Protein AF-A0A950PK28-F1 (afdb_monomer_lite)

Structure (mmCIF, N/CA/C/O backbone):
data_AF-A0A950PK28-F1
#
_entry.id   AF-A0A950PK28-F1
#
loop_
_atom_site.group_PDB
_atom_site.id
_atom_site.type_symbol
_atom_site.label_atom_id
_atom_site.label_alt_id
_atom_site.label_comp_id
_atom_site.label_asym_id
_atom_site.label_entity_id
_atom_site.label_seq_id
_atom_site.pdbx_PDB_ins_code
_atom_site.Cartn_x
_atom_site.Cartn_y
_atom_site.Cartn_z
_atom_site.occupancy
_atom_site.B_iso_or_equiv
_atom_site.auth_seq_id
_atom_site.auth_comp_id
_atom_site.auth_asym_id
_atom_site.auth_atom_id
_atom_site.pdbx_PDB_model_num
ATOM 1 N N . MET A 1 1 ? 18.694 -47.103 -31.660 1.00 44.12 1 MET A N 1
ATOM 2 C CA . MET A 1 1 ? 17.776 -46.064 -32.177 1.00 44.12 1 MET A CA 1
ATOM 3 C C . MET A 1 1 ? 17.358 -45.194 -31.001 1.00 44.12 1 MET A C 1
ATOM 5 O O . MET A 1 1 ? 16.778 -45.727 -30.069 1.00 44.12 1 MET A O 1
ATOM 9 N N . ALA A 1 2 ? 17.752 -43.918 -30.971 1.00 50.38 2 ALA A N 1
ATOM 10 C CA . ALA A 1 2 ? 17.483 -43.027 -29.840 1.00 50.38 2 ALA A CA 1
ATOM 11 C C . ALA A 1 2 ? 16.137 -42.311 -30.037 1.00 50.38 2 ALA A C 1
ATOM 13 O O . ALA A 1 2 ? 15.955 -41.571 -31.003 1.00 50.38 2 ALA A O 1
ATOM 14 N N . THR A 1 3 ? 15.186 -42.555 -29.139 1.00 57.03 3 THR A N 1
ATOM 15 C CA . THR A 1 3 ? 13.892 -41.865 -29.082 1.00 57.03 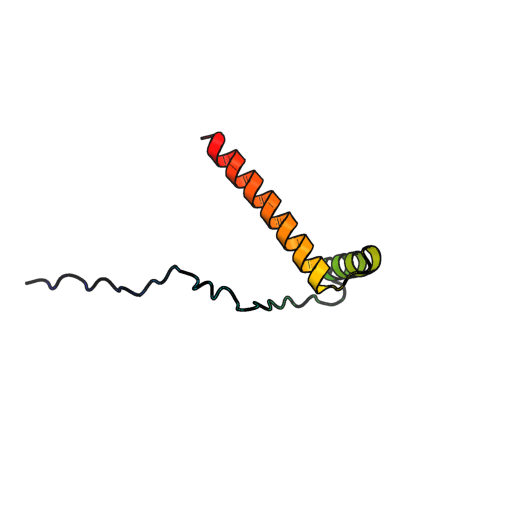3 THR A CA 1
ATOM 16 C C . THR A 1 3 ? 14.104 -40.381 -28.783 1.00 57.03 3 THR A C 1
ATOM 18 O O . THR A 1 3 ? 14.654 -40.028 -27.740 1.00 57.03 3 THR A O 1
ATOM 21 N N . ARG A 1 4 ? 13.680 -39.513 -29.716 1.00 54.41 4 ARG A N 1
ATOM 22 C CA . ARG A 1 4 ? 13.654 -38.049 -29.554 1.00 54.41 4 ARG A CA 1
ATOM 23 C C . ARG A 1 4 ? 12.953 -37.691 -28.245 1.00 54.41 4 ARG A C 1
ATOM 25 O O . ARG A 1 4 ? 11.841 -38.152 -27.999 1.00 54.41 4 ARG A O 1
ATOM 32 N N . GLY A 1 5 ? 13.612 -36.858 -27.439 1.00 54.56 5 GLY A N 1
ATOM 33 C CA . GLY A 1 5 ? 13.068 -36.328 -26.195 1.00 54.56 5 GLY A CA 1
ATOM 34 C C . GLY A 1 5 ? 11.689 -35.715 -26.414 1.00 54.56 5 GLY A C 1
ATOM 35 O O . GLY A 1 5 ? 11.500 -34.874 -27.293 1.00 54.56 5 GLY A O 1
ATOM 36 N N . VAL A 1 6 ? 10.726 -36.171 -25.619 1.00 60.81 6 VAL A N 1
ATOM 37 C CA . VAL A 1 6 ? 9.373 -35.625 -25.573 1.00 60.81 6 VAL A CA 1
ATOM 38 C C . VAL A 1 6 ? 9.484 -34.197 -25.049 1.00 60.81 6 VAL A C 1
ATOM 40 O O . VAL A 1 6 ? 9.798 -33.981 -23.878 1.00 60.81 6 VAL A O 1
ATOM 43 N N . GLN A 1 7 ? 9.266 -33.214 -25.922 1.00 62.56 7 GLN A N 1
ATOM 44 C CA . GLN A 1 7 ? 9.097 -31.830 -25.496 1.00 62.56 7 GLN A CA 1
ATOM 45 C C . GLN A 1 7 ? 7.880 -31.775 -24.568 1.00 62.56 7 GLN A C 1
ATOM 47 O O . GLN A 1 7 ? 6.755 -32.061 -24.977 1.00 62.56 7 GLN A O 1
ATOM 52 N N . GLN A 1 8 ? 8.116 -31.456 -23.296 1.00 58.44 8 GLN A N 1
ATOM 53 C CA . GLN A 1 8 ? 7.050 -31.224 -22.333 1.00 58.44 8 GLN A CA 1
ATOM 54 C C . GLN A 1 8 ? 6.328 -29.921 -22.703 1.00 58.44 8 GLN A C 1
ATOM 56 O O . GLN A 1 8 ? 6.711 -28.833 -22.274 1.00 58.44 8 GLN A O 1
ATOM 61 N N . ASN A 1 9 ? 5.267 -30.043 -23.504 1.00 55.25 9 ASN A N 1
ATOM 62 C CA . ASN A 1 9 ? 4.270 -28.998 -23.733 1.00 55.25 9 ASN A CA 1
ATOM 63 C C . ASN A 1 9 ? 3.471 -28.782 -22.438 1.00 55.25 9 ASN A C 1
ATOM 65 O O . ASN A 1 9 ? 2.354 -29.266 -22.285 1.00 55.25 9 ASN A O 1
ATOM 69 N N . GLY A 1 10 ? 4.089 -28.118 -21.465 1.00 54.22 10 GLY A N 1
ATOM 70 C CA . GLY A 1 10 ? 3.495 -27.897 -20.146 1.00 54.22 10 GLY A CA 1
ATOM 71 C C . GLY A 1 10 ? 4.113 -26.761 -19.337 1.00 54.22 10 GLY A C 1
ATOM 72 O O . GLY A 1 10 ? 3.555 -26.392 -18.307 1.00 54.22 10 GLY A O 1
ATOM 73 N N . ARG A 1 11 ? 5.212 -26.142 -19.798 1.00 53.16 11 ARG A N 1
ATOM 74 C CA . ARG A 1 11 ? 5.633 -24.837 -19.274 1.00 53.16 11 ARG A CA 1
ATOM 75 C C . ARG A 1 11 ? 4.673 -23.768 -19.790 1.00 53.16 11 ARG A C 1
ATOM 77 O O . ARG A 1 11 ? 4.926 -23.070 -20.764 1.00 53.16 11 ARG A O 1
ATOM 84 N N . THR A 1 12 ? 3.508 -23.680 -19.161 1.00 56.00 12 THR A N 1
ATOM 85 C CA . THR A 1 12 ? 2.673 -22.486 -19.236 1.00 56.00 12 THR A CA 1
ATOM 86 C C . THR A 1 12 ? 3.379 -21.380 -18.463 1.00 56.00 12 THR A C 1
ATOM 88 O O . THR A 1 12 ? 3.093 -21.150 -17.294 1.00 56.00 12 THR A O 1
ATOM 91 N N . ASP A 1 13 ? 4.273 -20.666 -19.144 1.00 52.75 13 ASP A N 1
ATOM 92 C CA . ASP A 1 13 ? 4.795 -19.362 -18.702 1.00 52.75 13 ASP A CA 1
ATOM 93 C C . ASP A 1 13 ? 3.703 -18.268 -18.772 1.00 52.75 13 ASP A C 1
ATOM 95 O O . ASP A 1 13 ? 3.905 -17.101 -18.439 1.00 52.75 13 ASP A O 1
ATOM 99 N N . LEU A 1 14 ? 2.503 -18.654 -19.206 1.00 54.66 14 LEU A N 1
ATOM 100 C CA . LEU A 1 14 ? 1.304 -17.845 -19.220 1.00 54.66 14 LEU A CA 1
ATOM 101 C C . LEU A 1 14 ? 0.654 -17.914 -17.839 1.00 54.66 14 LEU A C 1
ATOM 103 O O . LEU A 1 14 ? -0.107 -18.840 -17.546 1.00 54.66 14 LEU A O 1
ATOM 107 N N . PHE A 1 15 ? 0.885 -16.888 -17.018 1.00 55.84 15 PHE A N 1
ATOM 108 C CA . PHE A 1 15 ? -0.128 -16.459 -16.055 1.00 55.84 15 PHE A CA 1
ATOM 109 C C . PHE A 1 15 ? -1.451 -16.383 -16.829 1.00 55.84 15 PHE A C 1
ATOM 111 O O . PHE A 1 15 ? -1.639 -15.466 -17.631 1.00 55.84 15 PHE A O 1
ATOM 118 N N . ARG A 1 16 ? -2.347 -17.370 -16.668 1.00 58.75 16 ARG A N 1
ATOM 119 C CA . ARG A 1 16 ? -3.694 -17.288 -17.239 1.00 58.75 16 ARG A CA 1
ATOM 120 C C . ARG A 1 16 ? -4.367 -16.124 -16.537 1.00 58.75 16 ARG A C 1
ATOM 122 O O . ARG A 1 16 ? -4.890 -16.282 -15.438 1.00 58.75 16 ARG A O 1
ATOM 129 N N . GLN A 1 17 ? -4.308 -14.954 -17.160 1.00 56.59 17 GLN A N 1
ATOM 130 C CA . GLN A 1 17 ? -5.073 -13.792 -16.755 1.00 56.59 17 GLN A CA 1
ATOM 131 C C . GLN A 1 17 ? -6.540 -14.151 -16.957 1.00 56.59 17 GLN A C 1
ATOM 133 O O . GLN A 1 17 ? -7.108 -13.951 -18.029 1.00 56.59 17 GLN A O 1
ATOM 138 N N . LYS A 1 18 ? -7.164 -14.744 -15.939 1.00 61.53 18 LYS A N 1
ATOM 139 C CA . LYS A 1 18 ? -8.615 -14.752 -15.872 1.00 61.53 18 LYS A CA 1
ATOM 140 C C . LYS A 1 18 ? -9.008 -13.292 -15.684 1.00 61.53 18 LYS A C 1
ATOM 142 O O . LYS A 1 18 ? -8.826 -12.739 -14.607 1.00 61.53 18 LYS A O 1
ATOM 147 N N . GLN A 1 19 ? -9.467 -12.663 -16.764 1.00 59.84 19 GLN A N 1
ATOM 148 C CA . GLN A 1 19 ? -9.676 -11.212 -16.876 1.00 59.84 19 GLN A CA 1
ATOM 149 C C . GLN A 1 19 ? -10.609 -10.630 -15.797 1.00 59.84 19 GLN A C 1
ATOM 151 O O . GLN A 1 19 ? -10.567 -9.431 -15.552 1.00 59.84 19 GLN A O 1
ATOM 156 N N . ASN A 1 20 ? -11.382 -11.479 -15.109 1.00 66.38 20 ASN A N 1
ATOM 157 C CA . ASN A 1 20 ? -12.346 -11.092 -14.077 1.00 66.38 20 ASN A CA 1
ATOM 158 C C . ASN A 1 20 ? -12.026 -11.643 -12.674 1.00 66.38 20 ASN A C 1
ATOM 160 O O . ASN A 1 20 ? -12.876 -11.579 -11.788 1.00 66.38 20 ASN A O 1
ATOM 164 N N . GLU A 1 21 ? -10.845 -12.226 -12.446 1.00 73.81 21 GLU A N 1
ATOM 165 C CA . GLU A 1 21 ? -10.495 -12.766 -11.128 1.00 73.81 21 GLU A CA 1
ATOM 166 C C . GLU A 1 21 ? -9.819 -11.692 -10.264 1.00 73.81 21 GLU A C 1
ATOM 168 O O . GLU A 1 21 ? -8.710 -11.236 -10.543 1.00 73.81 21 GLU A O 1
ATOM 173 N N . THR A 1 22 ? -10.499 -11.274 -9.193 1.00 75.06 22 THR A N 1
ATOM 174 C CA . THR A 1 22 ? -9.934 -10.348 -8.206 1.00 75.06 22 THR A CA 1
ATOM 175 C C . THR A 1 22 ? -8.861 -11.062 -7.390 1.00 75.06 22 THR A C 1
ATOM 177 O O . THR A 1 22 ? -9.171 -11.881 -6.525 1.00 75.06 22 THR A O 1
ATOM 180 N N . VAL A 1 23 ? -7.594 -10.717 -7.616 1.00 74.62 23 VAL A N 1
ATOM 181 C CA . VAL A 1 23 ? -6.481 -11.183 -6.779 1.00 74.62 23 VAL A CA 1
ATOM 182 C C . VAL A 1 23 ? -6.474 -10.386 -5.472 1.00 74.62 23 VAL A C 1
ATOM 184 O O . VAL A 1 23 ? -6.432 -9.157 -5.494 1.00 74.62 23 VAL A O 1
ATOM 187 N N . ARG A 1 24 ? -6.509 -11.080 -4.328 1.00 76.12 24 ARG A N 1
ATOM 188 C CA . ARG A 1 24 ? -6.438 -10.477 -2.986 1.00 76.12 24 ARG A CA 1
ATOM 189 C C . ARG A 1 24 ? -5.105 -10.824 -2.312 1.00 76.12 24 ARG A C 1
ATOM 191 O O . ARG A 1 24 ? -5.062 -11.770 -1.526 1.00 76.12 24 ARG A O 1
ATOM 198 N N . PRO A 1 25 ? -4.008 -10.115 -2.627 1.00 72.62 25 PRO A N 1
ATOM 199 C CA . PRO A 1 25 ? -2.739 -10.348 -1.955 1.00 72.62 25 PRO A CA 1
ATOM 200 C C . PRO A 1 25 ? -2.819 -9.850 -0.507 1.00 72.62 25 PRO A C 1
ATOM 202 O O . PRO A 1 25 ? -3.265 -8.733 -0.249 1.00 72.62 25 PRO A O 1
ATOM 205 N N . SER A 1 26 ? -2.379 -10.675 0.441 1.00 79.44 26 SER A N 1
ATOM 206 C CA . SER A 1 26 ? -2.257 -10.303 1.851 1.00 79.44 26 SER A CA 1
ATOM 207 C C . SER A 1 26 ? -0.789 -10.115 2.214 1.00 79.44 26 SER A C 1
ATOM 209 O O . SER A 1 26 ? 0.003 -11.044 2.055 1.00 79.44 26 SER A O 1
ATOM 211 N N . VAL A 1 27 ? -0.437 -8.945 2.747 1.00 80.00 27 VAL A N 1
ATOM 212 C CA . VAL A 1 27 ? 0.890 -8.679 3.314 1.00 80.00 27 VAL A CA 1
ATOM 213 C C . VAL A 1 27 ? 0.706 -8.319 4.787 1.00 80.00 27 VAL A C 1
ATOM 215 O O . VAL A 1 27 ? 0.159 -7.257 5.083 1.00 80.00 27 VAL A O 1
ATOM 218 N N . PRO A 1 28 ? 1.093 -9.197 5.726 1.00 85.38 28 PRO A N 1
ATOM 219 C CA . PRO A 1 28 ? 0.963 -8.898 7.143 1.00 85.38 28 PRO A CA 1
ATOM 220 C C . PRO A 1 28 ? 1.984 -7.832 7.557 1.00 85.38 28 PRO A C 1
ATOM 222 O O . PRO A 1 28 ? 3.191 -8.051 7.460 1.00 85.38 28 PRO A O 1
ATOM 225 N N . LEU A 1 29 ? 1.496 -6.698 8.060 1.00 87.31 29 LEU A N 1
ATOM 226 C CA . LEU A 1 29 ? 2.321 -5.644 8.653 1.00 87.31 29 LEU A CA 1
ATOM 227 C C . LEU A 1 29 ? 2.371 -5.834 10.170 1.00 87.31 29 LEU A C 1
ATOM 229 O O . LEU A 1 29 ? 1.338 -5.840 10.849 1.00 87.31 29 LEU A O 1
ATOM 233 N N . ARG A 1 30 ? 3.574 -6.030 10.716 1.00 89.69 30 ARG A N 1
ATOM 234 C CA . ARG A 1 30 ? 3.739 -6.258 12.155 1.00 89.69 30 ARG A CA 1
ATOM 235 C C . ARG A 1 30 ? 3.590 -4.939 12.929 1.00 89.69 30 ARG A C 1
ATOM 237 O O . ARG A 1 30 ? 3.918 -3.879 12.404 1.00 89.69 30 ARG A O 1
ATOM 244 N N . PRO A 1 31 ? 3.085 -4.976 14.174 1.00 88.25 31 PRO A N 1
ATOM 245 C CA . PRO A 1 31 ? 3.096 -3.808 15.052 1.00 88.25 31 PRO A CA 1
ATOM 246 C C . PRO A 1 31 ? 4.510 -3.238 15.214 1.00 88.25 31 PRO A C 1
ATOM 248 O O . PRO A 1 31 ? 5.470 -4.001 15.314 1.00 88.25 31 PRO A O 1
ATOM 251 N N . GLY A 1 32 ? 4.623 -1.910 15.263 1.00 88.94 32 GLY A N 1
ATOM 252 C CA . GLY A 1 32 ? 5.888 -1.215 15.522 1.00 88.94 32 GLY A CA 1
ATOM 253 C C . GLY A 1 32 ? 6.898 -1.240 14.375 1.00 88.94 32 GLY A C 1
ATOM 254 O O . GLY A 1 32 ? 8.012 -0.757 14.560 1.00 88.94 32 GLY A O 1
ATOM 255 N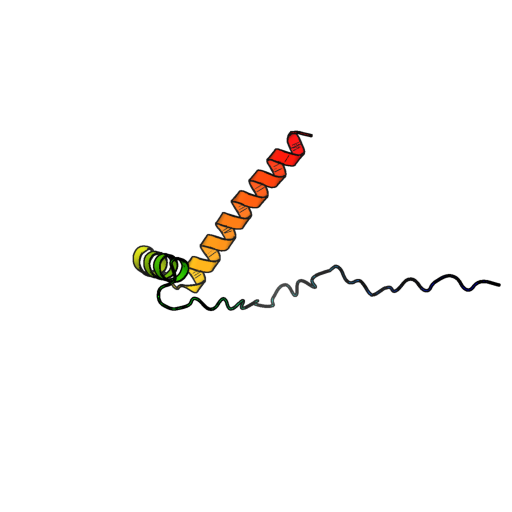 N . THR A 1 33 ? 6.549 -1.787 13.205 1.00 94.50 33 THR A N 1
ATOM 256 C CA . THR A 1 33 ? 7.431 -1.707 12.039 1.00 94.50 33 THR A CA 1
ATOM 257 C C . THR A 1 33 ? 7.204 -0.402 11.276 1.00 94.50 33 THR A C 1
ATOM 259 O O . THR A 1 33 ? 6.070 0.086 11.218 1.00 94.50 33 THR A O 1
ATOM 262 N N . PRO A 1 34 ? 8.258 0.179 10.678 1.00 92.75 34 PRO A N 1
ATOM 263 C CA . PRO A 1 34 ? 8.151 1.452 9.969 1.00 92.75 34 PRO A CA 1
ATOM 264 C C . PRO A 1 34 ? 7.166 1.384 8.796 1.00 92.75 34 PRO A C 1
ATOM 266 O O . PRO A 1 34 ? 6.491 2.367 8.506 1.00 92.75 34 PRO A O 1
ATOM 269 N N . GLU A 1 35 ? 7.020 0.221 8.154 1.00 91.38 35 GLU A N 1
ATOM 270 C CA . GLU A 1 35 ? 6.061 0.026 7.062 1.00 91.38 35 GLU A CA 1
ATOM 271 C C . GLU A 1 35 ? 4.619 0.159 7.551 1.00 91.38 35 GLU A C 1
ATOM 273 O O . GLU A 1 35 ? 3.772 0.698 6.839 1.00 91.38 35 GLU A O 1
ATOM 278 N N . ARG A 1 36 ? 4.333 -0.317 8.769 1.00 91.62 36 ARG A N 1
ATOM 279 C CA . ARG A 1 36 ? 3.006 -0.193 9.367 1.00 91.62 36 ARG A CA 1
ATOM 280 C C . ARG A 1 36 ? 2.695 1.254 9.718 1.00 91.62 36 ARG A C 1
ATOM 282 O O . ARG A 1 36 ? 1.606 1.712 9.392 1.00 91.62 36 ARG A O 1
ATOM 289 N N . THR A 1 37 ? 3.643 1.962 10.326 1.00 93.81 37 THR A N 1
ATOM 290 C CA . THR A 1 37 ? 3.484 3.384 10.654 1.00 93.81 37 THR A CA 1
ATOM 291 C C . THR A 1 37 ? 3.221 4.205 9.394 1.00 93.81 37 THR A C 1
ATOM 293 O O . THR A 1 37 ? 2.222 4.912 9.329 1.00 93.81 37 THR A O 1
ATOM 296 N N . ALA A 1 38 ? 4.040 4.031 8.352 1.00 92.38 38 ALA A N 1
ATOM 297 C CA . ALA A 1 38 ? 3.856 4.728 7.080 1.00 92.38 38 ALA A CA 1
ATOM 298 C C . ALA A 1 38 ? 2.498 4.407 6.432 1.00 92.38 38 ALA A C 1
ATOM 300 O O . ALA A 1 38 ? 1.831 5.286 5.892 1.00 92.38 38 ALA A O 1
ATOM 301 N N . TYR A 1 39 ? 2.062 3.147 6.500 1.00 92.31 39 TYR A N 1
ATOM 302 C CA . TYR A 1 39 ? 0.745 2.752 6.011 1.00 92.31 39 TYR A CA 1
ATOM 303 C C . TYR A 1 39 ? -0.395 3.422 6.794 1.00 92.31 39 TYR A C 1
ATOM 305 O O . TYR A 1 39 ? -1.324 3.944 6.181 1.00 92.31 39 TYR A O 1
ATOM 313 N N . GLU A 1 40 ? -0.334 3.431 8.126 1.00 92.50 40 GLU A N 1
ATOM 314 C CA . GLU A 1 40 ? -1.350 4.056 8.983 1.00 92.50 40 GLU A CA 1
ATOM 315 C C . GLU A 1 40 ? -1.413 5.578 8.767 1.00 92.50 40 GLU A C 1
ATOM 317 O O . GLU A 1 40 ? -2.507 6.132 8.648 1.00 92.50 40 GLU A O 1
ATOM 322 N N . GLU A 1 41 ? -0.263 6.240 8.618 1.00 94.31 41 GLU A N 1
ATOM 323 C CA . GLU A 1 41 ? -0.172 7.667 8.282 1.00 94.31 41 GLU A CA 1
ATOM 324 C C . GLU A 1 41 ? -0.798 7.983 6.919 1.00 94.31 41 GLU A C 1
ATOM 326 O O . GLU A 1 41 ? -1.566 8.937 6.803 1.00 94.31 41 GLU A O 1
ATOM 331 N N . LEU A 1 42 ? -0.527 7.169 5.892 1.00 93.25 42 LEU A N 1
ATOM 332 C CA . LEU A 1 42 ? -1.117 7.345 4.562 1.00 93.25 42 LEU A CA 1
ATOM 333 C C . LEU A 1 42 ? -2.634 7.147 4.579 1.00 93.25 42 LEU A C 1
ATOM 335 O O . LEU A 1 42 ? -3.363 7.926 3.967 1.00 93.25 42 LEU A O 1
ATOM 339 N N . VAL A 1 43 ? -3.123 6.137 5.303 1.00 94.00 43 VAL A N 1
ATOM 340 C CA . VAL A 1 43 ? -4.565 5.908 5.476 1.00 94.00 43 VAL A CA 1
ATOM 341 C C . VAL A 1 43 ? -5.222 7.112 6.150 1.00 94.00 43 VAL A C 1
ATOM 343 O O . VAL A 1 43 ? -6.237 7.609 5.659 1.00 94.00 43 VAL A O 1
ATOM 346 N N . ALA A 1 44 ? -4.631 7.609 7.239 1.00 94.12 44 ALA A N 1
ATOM 347 C CA . ALA A 1 44 ? -5.154 8.754 7.974 1.00 94.12 44 ALA A CA 1
ATOM 348 C C . ALA A 1 44 ? -5.106 10.051 7.149 1.00 94.12 44 ALA A C 1
ATOM 350 O O . ALA A 1 44 ? -6.088 10.788 7.108 1.00 94.12 44 ALA A O 1
ATOM 351 N N . GLY A 1 45 ? -3.989 10.318 6.468 1.00 94.75 45 GLY A N 1
ATOM 352 C CA . GLY A 1 45 ? -3.776 11.548 5.705 1.00 94.75 45 GLY A CA 1
ATOM 353 C C . GLY A 1 45 ? -4.597 11.628 4.418 1.00 94.75 45 GLY A C 1
ATOM 354 O O . GLY A 1 45 ? -5.052 12.707 4.049 1.00 94.75 45 GLY A O 1
ATOM 355 N N . MET A 1 46 ? -4.817 10.499 3.737 1.00 91.50 46 MET A N 1
ATOM 356 C CA . MET A 1 46 ? -5.597 10.457 2.495 1.00 91.50 46 MET A CA 1
ATOM 357 C C . MET A 1 46 ? -7.105 10.314 2.738 1.00 91.50 46 MET A C 1
ATOM 359 O O . MET A 1 46 ? -7.891 10.600 1.838 1.00 91.50 46 MET A O 1
ATOM 363 N N . GLY A 1 47 ? -7.521 9.839 3.918 1.00 91.31 47 GLY A N 1
ATOM 364 C CA . GLY A 1 47 ? -8.933 9.589 4.227 1.00 91.31 47 GLY A CA 1
ATOM 365 C C . GLY A 1 47 ? -9.565 8.483 3.371 1.00 91.31 47 GLY A C 1
ATOM 366 O O . GLY A 1 47 ? -10.779 8.469 3.174 1.00 91.31 47 GLY A O 1
ATOM 367 N N . VAL A 1 48 ? -8.754 7.566 2.834 1.00 90.81 48 VAL A N 1
ATOM 368 C CA . VAL A 1 48 ? -9.203 6.455 1.979 1.00 90.81 48 VAL A CA 1
ATOM 369 C C . VAL A 1 48 ? -9.027 5.111 2.676 1.00 90.81 48 VAL A C 1
ATOM 371 O O . VAL A 1 48 ? -8.324 4.982 3.676 1.00 90.81 48 VAL A O 1
ATOM 374 N N . SER A 1 49 ? -9.651 4.068 2.125 1.00 90.69 49 SER A N 1
ATOM 375 C CA . SER A 1 49 ? -9.426 2.709 2.617 1.00 90.69 49 SER A CA 1
ATOM 376 C C . SER A 1 49 ? -7.968 2.284 2.416 1.00 90.69 49 SER A C 1
ATOM 378 O O . SER A 1 49 ? -7.340 2.612 1.409 1.00 90.69 49 SER A O 1
ATOM 380 N N . GLY A 1 50 ? -7.442 1.469 3.325 1.00 88.81 50 GLY A N 1
ATOM 381 C CA . GLY A 1 50 ? -6.077 0.960 3.206 1.00 88.81 50 GLY A CA 1
ATOM 382 C C . GLY A 1 50 ? -5.807 0.120 1.955 1.00 88.81 50 GLY A C 1
ATOM 383 O O . GLY A 1 50 ? -4.702 0.145 1.417 1.00 88.81 50 GLY A O 1
ATOM 384 N N . ALA A 1 51 ? -6.829 -0.550 1.415 1.00 88.62 51 ALA A N 1
ATOM 385 C CA . ALA A 1 51 ? -6.718 -1.220 0.120 1.00 88.62 51 ALA A CA 1
ATOM 386 C C . ALA A 1 51 ? -6.423 -0.227 -1.020 1.00 88.62 51 ALA A C 1
ATOM 388 O O . ALA A 1 51 ? -5.655 -0.544 -1.929 1.00 88.62 51 ALA A O 1
ATOM 389 N N . GLU A 1 52 ? -6.988 0.979 -0.950 1.00 89.88 52 GLU A N 1
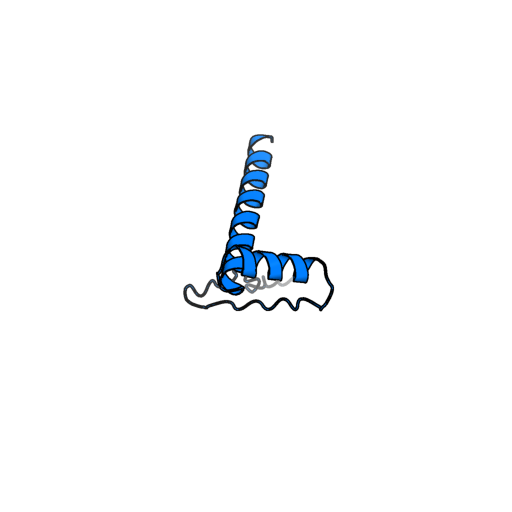ATOM 390 C CA . GLU A 1 52 ? -6.774 2.028 -1.948 1.00 89.88 52 GLU A CA 1
ATOM 391 C C . GLU A 1 52 ? -5.380 2.652 -1.827 1.00 89.88 52 GLU A C 1
ATOM 393 O O . GLU A 1 52 ? -4.731 2.915 -2.842 1.00 89.88 52 GLU A O 1
ATOM 398 N N . VAL A 1 53 ? -4.867 2.793 -0.599 1.00 91.62 53 VAL A N 1
ATOM 399 C CA . VAL A 1 53 ? -3.468 3.186 -0.353 1.00 91.62 53 VAL A CA 1
ATOM 400 C C . VAL A 1 53 ? -2.515 2.201 -1.034 1.00 91.62 53 VAL A C 1
ATOM 402 O O . VAL A 1 53 ? -1.656 2.602 -1.820 1.00 91.62 53 VAL A O 1
ATOM 405 N N . VAL A 1 54 ? -2.705 0.896 -0.808 1.00 89.88 54 VAL A N 1
ATOM 406 C CA . VAL A 1 54 ? -1.858 -0.151 -1.405 1.00 89.88 54 VAL A CA 1
ATOM 407 C C . VAL A 1 54 ? -1.980 -0.172 -2.930 1.00 89.88 54 VAL A C 1
ATOM 409 O O . VAL A 1 54 ? -0.974 -0.304 -3.630 1.00 89.88 54 VAL A O 1
ATOM 412 N N . ARG A 1 55 ? -3.195 -0.009 -3.469 1.00 89.88 55 ARG A N 1
ATOM 413 C CA . ARG A 1 55 ? -3.427 0.075 -4.918 1.00 89.88 55 ARG A CA 1
ATOM 414 C C . ARG A 1 55 ? -2.676 1.255 -5.538 1.00 89.88 55 ARG A C 1
ATOM 416 O O . ARG A 1 55 ? -2.029 1.081 -6.570 1.00 89.88 55 ARG A O 1
ATOM 423 N N . THR A 1 56 ? -2.736 2.422 -4.905 1.00 91.12 56 THR A N 1
ATOM 424 C CA . THR A 1 56 ? -2.064 3.637 -5.381 1.00 91.12 56 THR A CA 1
ATOM 425 C C . THR A 1 56 ? -0.547 3.456 -5.365 1.00 91.12 56 THR A C 1
ATOM 427 O O . THR A 1 56 ? 0.099 3.638 -6.398 1.00 91.12 56 THR A O 1
ATOM 430 N N . ALA A 1 57 ? 0.006 2.969 -4.250 1.00 90.38 57 ALA A N 1
ATOM 431 C CA . ALA A 1 57 ? 1.437 2.702 -4.113 1.00 90.38 57 ALA A CA 1
ATOM 432 C C . ALA A 1 57 ? 1.953 1.702 -5.165 1.00 90.38 57 ALA A C 1
ATOM 434 O O . ALA A 1 57 ? 3.008 1.908 -5.769 1.00 90.38 57 ALA A O 1
ATOM 435 N N . LEU A 1 58 ? 1.192 0.637 -5.448 1.00 90.50 58 LEU A N 1
ATOM 436 C CA . LEU A 1 58 ? 1.536 -0.338 -6.489 1.00 90.50 58 LEU A CA 1
ATOM 437 C C . LEU A 1 58 ? 1.574 0.286 -7.889 1.00 90.50 58 LEU A C 1
ATOM 439 O O . LEU A 1 58 ? 2.473 -0.022 -8.676 1.00 90.50 58 LEU A O 1
ATOM 443 N N . LEU A 1 59 ? 0.613 1.155 -8.215 1.00 93.31 59 LEU A N 1
ATOM 444 C CA . LEU A 1 59 ? 0.570 1.832 -9.512 1.00 93.31 59 LEU A CA 1
ATOM 445 C C . LEU A 1 59 ? 1.738 2.804 -9.683 1.00 93.31 59 LEU A C 1
ATOM 447 O O . LEU A 1 59 ? 2.341 2.846 -10.757 1.00 93.31 59 LEU A O 1
ATOM 451 N N . GLU A 1 60 ? 2.077 3.565 -8.645 1.00 92.62 60 GLU A N 1
ATOM 452 C CA . GLU A 1 60 ? 3.228 4.469 -8.665 1.00 92.62 60 GLU A CA 1
ATOM 453 C C . GLU A 1 60 ? 4.541 3.708 -8.814 1.00 92.62 60 GLU A C 1
ATOM 455 O O . GLU A 1 60 ? 5.341 4.024 -9.698 1.00 92.62 60 GLU A O 1
ATOM 460 N N . LEU A 1 61 ? 4.723 2.638 -8.035 1.00 91.81 61 LEU A N 1
ATOM 461 C CA . LEU A 1 61 ? 5.881 1.764 -8.163 1.00 91.81 6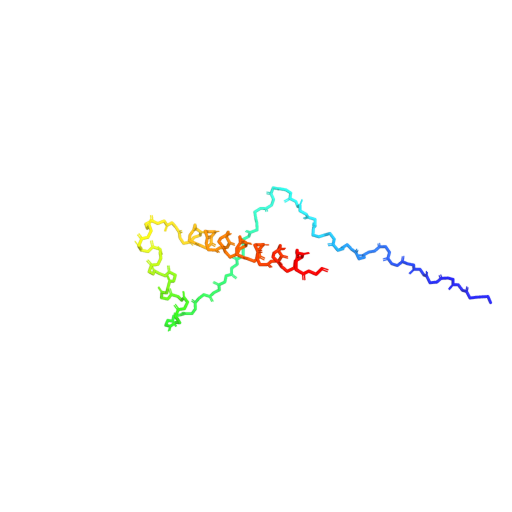1 LEU A CA 1
ATOM 462 C C . LEU A 1 61 ? 5.987 1.232 -9.598 1.00 91.81 61 LEU A C 1
ATOM 464 O O . LEU A 1 61 ? 7.031 1.364 -10.237 1.00 91.81 61 LEU A O 1
ATOM 468 N N . HIS A 1 62 ? 4.898 0.703 -10.158 1.00 91.38 62 HIS A N 1
ATOM 469 C CA . HIS A 1 62 ? 4.907 0.178 -11.521 1.00 91.38 62 HIS A CA 1
ATOM 470 C C . HIS A 1 62 ? 5.2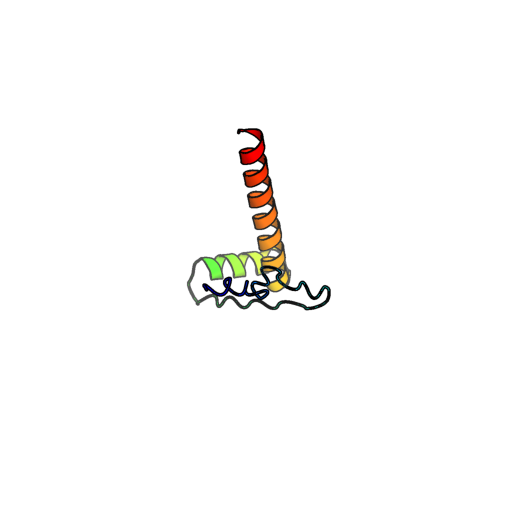97 1.236 -12.566 1.00 91.38 62 HIS A C 1
ATOM 472 O O . HIS A 1 62 ? 6.090 0.942 -13.465 1.00 91.38 62 HIS A O 1
ATOM 478 N N . LYS A 1 63 ? 4.792 2.472 -12.443 1.00 92.06 63 LYS A N 1
ATOM 479 C CA . LYS A 1 63 ? 5.155 3.588 -13.334 1.00 92.06 63 LYS A CA 1
ATOM 480 C C . LYS A 1 63 ? 6.655 3.877 -13.283 1.00 92.06 63 LYS A C 1
ATOM 482 O O . LYS A 1 63 ? 7.290 3.939 -14.336 1.00 92.06 63 LYS A O 1
ATOM 487 N N . THR A 1 64 ? 7.227 3.976 -12.085 1.00 92.12 64 THR A N 1
ATOM 488 C CA . THR A 1 64 ? 8.656 4.260 -11.879 1.00 92.12 64 THR A CA 1
ATOM 489 C C . THR A 1 64 ? 9.540 3.167 -12.478 1.00 92.12 64 THR A C 1
ATOM 491 O O . THR A 1 64 ? 10.492 3.450 -13.210 1.00 92.12 64 THR A O 1
ATOM 494 N N . TRP A 1 65 ? 9.191 1.899 -12.248 1.00 88.44 65 TRP A N 1
ATOM 495 C CA . TRP A 1 65 ? 9.911 0.761 -12.825 1.00 88.44 65 TRP A CA 1
ATOM 496 C C . TRP A 1 65 ? 9.793 0.706 -14.350 1.00 88.44 65 TRP A C 1
ATOM 498 O O . TRP A 1 65 ? 10.778 0.429 -15.039 1.00 88.44 65 TRP A O 1
ATOM 508 N N . LYS A 1 66 ? 8.608 1.002 -14.899 1.00 89.38 66 LYS A N 1
ATOM 509 C CA . LYS A 1 66 ? 8.389 1.060 -16.348 1.00 89.38 66 LYS A CA 1
ATOM 510 C C . LYS A 1 66 ? 9.242 2.154 -16.989 1.00 89.38 66 LYS A C 1
ATOM 512 O O . LYS A 1 66 ? 9.918 1.866 -17.972 1.00 89.38 66 LYS A O 1
ATOM 517 N N . ALA A 1 67 ? 9.255 3.357 -16.413 1.00 85.56 67 ALA A N 1
ATOM 518 C CA . ALA A 1 67 ? 10.065 4.475 -16.895 1.00 85.56 67 ALA A CA 1
ATOM 519 C C . ALA A 1 67 ? 11.563 4.135 -16.887 1.00 85.56 67 ALA A C 1
ATOM 521 O O . ALA A 1 67 ? 12.239 4.287 -17.903 1.00 85.56 67 ALA A O 1
ATOM 522 N N . ARG A 1 68 ? 12.064 3.568 -15.780 1.00 82.88 68 ARG A N 1
ATOM 523 C CA . ARG A 1 68 ? 13.466 3.141 -15.657 1.00 82.88 68 ARG A CA 1
ATOM 524 C C . ARG A 1 68 ? 13.854 2.095 -16.702 1.00 82.88 68 ARG A C 1
ATOM 526 O O . ARG A 1 68 ? 14.933 2.168 -17.281 1.00 82.88 68 ARG A O 1
ATOM 533 N N . ARG A 1 69 ? 12.973 1.126 -16.965 1.00 78.69 69 ARG A N 1
ATOM 534 C CA . ARG A 1 69 ? 13.212 0.084 -17.972 1.00 78.69 69 ARG A CA 1
ATOM 535 C C . ARG A 1 69 ? 13.229 0.640 -19.396 1.00 78.69 69 ARG A C 1
ATOM 537 O O . ARG A 1 69 ? 13.998 0.145 -20.211 1.00 78.69 69 ARG A O 1
ATOM 544 N N . SER A 1 70 ? 12.395 1.633 -19.700 1.00 74.00 70 SER A N 1
ATOM 545 C CA . SER A 1 70 ? 12.415 2.300 -21.005 1.00 74.00 70 SER A CA 1
ATOM 546 C C . SER A 1 70 ? 13.702 3.101 -21.207 1.00 74.00 70 SER A C 1
ATOM 548 O O . SER A 1 70 ? 14.329 2.960 -22.248 1.00 74.00 70 SER A O 1
ATOM 550 N N . ALA A 1 71 ? 14.156 3.842 -20.191 1.00 71.75 71 ALA A N 1
ATOM 551 C CA . ALA A 1 71 ? 15.408 4.602 -20.258 1.00 71.75 71 ALA A CA 1
ATOM 552 C C . ALA A 1 71 ? 16.639 3.707 -20.510 1.00 71.75 71 ALA A C 1
ATOM 554 O O . ALA A 1 71 ? 17.517 4.061 -21.286 1.00 71.75 71 ALA A O 1
ATOM 555 N N . LEU A 1 72 ? 16.676 2.513 -19.907 1.00 69.25 72 LEU A N 1
ATOM 556 C CA . LEU A 1 72 ? 17.732 1.520 -20.146 1.00 69.25 72 LEU A CA 1
ATOM 557 C C . LEU A 1 72 ? 17.712 0.924 -21.562 1.00 69.25 72 LEU A C 1
ATOM 559 O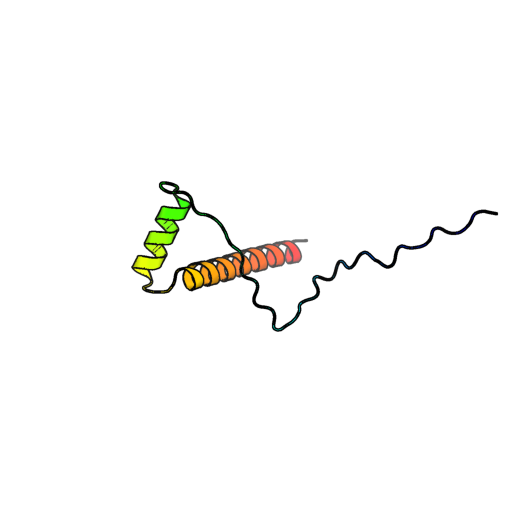 O . LEU A 1 72 ? 18.744 0.451 -22.019 1.00 69.25 72 LEU A O 1
ATOM 563 N N . LYS A 1 73 ? 16.557 0.911 -22.241 1.00 65.62 73 LYS A N 1
ATOM 564 C CA . LYS A 1 73 ? 16.431 0.394 -23.612 1.00 65.62 73 LYS A CA 1
ATOM 565 C C . LYS A 1 73 ? 16.835 1.397 -24.689 1.00 65.62 73 LYS A C 1
ATOM 567 O O . LYS A 1 73 ? 17.166 0.958 -25.775 1.00 65.62 73 LYS A O 1
ATOM 572 N N . GLU A 1 74 ? 16.764 2.699 -24.418 1.00 58.47 74 GLU A N 1
ATOM 573 C CA . GLU A 1 74 ? 17.190 3.728 -25.383 1.00 58.47 74 GLU A CA 1
ATOM 574 C C . GLU A 1 74 ? 18.679 4.081 -25.263 1.00 58.47 74 GLU A C 1
ATOM 576 O O . GLU A 1 74 ? 19.237 4.717 -26.150 1.00 58.47 74 GLU A O 1
ATOM 581 N N . ALA A 1 75 ? 19.328 3.659 -24.175 1.00 57.12 75 ALA A N 1
ATOM 582 C CA . ALA A 1 75 ? 20.746 3.898 -23.915 1.00 57.12 75 ALA A CA 1
ATOM 583 C C . ALA A 1 75 ? 21.682 2.771 -24.404 1.00 57.12 75 ALA A C 1
ATOM 585 O O . ALA A 1 75 ? 22.890 2.864 -24.182 1.00 57.12 75 ALA A O 1
ATOM 586 N N . GLY A 1 76 ? 21.148 1.707 -25.013 1.00 49.38 76 GLY A N 1
ATOM 587 C CA . GLY A 1 76 ? 21.907 0.571 -25.551 1.00 49.38 76 GLY A CA 1
ATOM 588 C C . GLY A 1 76 ? 21.483 0.248 -26.970 1.00 49.38 76 GLY A C 1
ATOM 589 O O . GLY A 1 76 ? 22.369 -0.168 -27.744 1.00 49.38 76 GLY A O 1
#

pLDDT: mean 77.75, std 15.75, range [44.12, 94.75]

Secondary structure (DSSP, 8-state):
-PPPP---TT--------TT-------PPPTT-HHHHHHHHHHHHHTS-HHHHHHHHHHHHHHHHHHHHHHHHH--

Foldseek 3Di:
DDDDDDDPPPPCPDPPCPVPDDDDDDDDDDPPDPVVVVLVCCCVVVVDDSVVVVVVVVVVVVVVVVVVVVVVVVVD

Sequence (76 aa):
MATRGVQQNGRTDLFRQKQNETVRPSVPLRPGTPERTAYEELVAGMGVSGAEVVRTALLELHKTWKARRSALKEAG

Radius of gyration: 20.89 Å; chains: 1; bounding box: 34×58×48 Å